Protein AF-A0A0C3JB57-F1 (afdb_monomer_lite)

Sequence (88 aa):
LAEQKPWKCNIKDIAHLITCLSLIASKRHGIPWRDFGSWSAHLIALGPLQSNGYNCGLWVLAQVTAVLQGCNVMNLCKADMHDFRCYL

InterPro domains:
  IPR038765 Papain-like cysteine peptidase superfamily [SSF54001] (14-87)

Structure (mmCIF, N/CA/C/O backbone):
data_AF-A0A0C3JB57-F1
#
_entry.id   AF-A0A0C3JB57-F1
#
loop_
_atom_site.group_PDB
_atom_site.id
_atom_site.type_symbol
_atom_site.label_atom_id
_atom_site.label_alt_id
_atom_site.label_comp_id
_atom_site.label_asym_id
_atom_site.label_entity_id
_atom_site.label_seq_id
_atom_site.pdbx_PDB_ins_code
_atom_site.Cartn_x
_atom_site.Cartn_y
_atom_site.Cartn_z
_atom_site.occupancy
_atom_site.B_iso_or_equiv
_atom_site.auth_seq_id
_atom_site.auth_comp_id
_atom_site.auth_asym_id
_atom_site.auth_atom_id
_atom_site.pdbx_PDB_model_num
ATOM 1 N N . LEU A 1 1 ? 16.132 10.063 -5.091 1.00 49.41 1 LEU A N 1
ATOM 2 C CA . LEU A 1 1 ? 16.175 8.771 -4.364 1.00 49.41 1 LEU A CA 1
ATOM 3 C C . LEU A 1 1 ? 15.563 9.010 -2.994 1.00 49.41 1 LEU A C 1
ATOM 5 O O . LEU A 1 1 ? 15.928 10.004 -2.383 1.00 49.41 1 LEU A O 1
ATOM 9 N N . ALA A 1 2 ? 14.596 8.195 -2.563 1.00 53.59 2 ALA A N 1
ATOM 10 C CA . ALA A 1 2 ? 13.994 8.348 -1.237 1.00 53.59 2 ALA A CA 1
ATOM 11 C C . ALA A 1 2 ? 15.072 8.173 -0.153 1.00 53.59 2 ALA A C 1
ATOM 13 O O . ALA A 1 2 ? 15.927 7.294 -0.286 1.00 53.59 2 ALA A O 1
ATOM 14 N N . GLU A 1 3 ? 15.062 9.023 0.878 1.00 56.44 3 GLU A N 1
ATOM 15 C CA . GLU A 1 3 ? 15.988 8.891 2.005 1.00 56.44 3 GLU A CA 1
ATOM 16 C C . GLU A 1 3 ? 15.846 7.492 2.618 1.00 56.44 3 GLU A C 1
ATOM 18 O O . GLU A 1 3 ? 14.748 7.077 2.980 1.00 56.44 3 GLU A O 1
ATOM 23 N N . GLN A 1 4 ? 16.960 6.775 2.795 1.00 59.97 4 GLN A N 1
ATOM 24 C CA . GLN A 1 4 ? 16.985 5.493 3.513 1.00 59.97 4 GLN A CA 1
ATOM 25 C C . GLN A 1 4 ? 16.902 5.679 5.038 1.00 59.97 4 GLN A C 1
ATOM 27 O O . GLN A 1 4 ? 17.409 4.861 5.808 1.00 59.97 4 GLN A O 1
ATOM 32 N N . LYS A 1 5 ? 16.304 6.780 5.503 1.00 63.72 5 LYS A N 1
ATOM 33 C CA . LYS A 1 5 ? 16.107 6.995 6.933 1.00 63.72 5 LYS A CA 1
ATOM 34 C C . LYS A 1 5 ? 15.219 5.874 7.477 1.00 63.72 5 LYS A C 1
ATOM 36 O O . LYS A 1 5 ? 14.225 5.515 6.843 1.00 63.72 5 LYS A O 1
ATOM 41 N N . PRO A 1 6 ? 15.544 5.312 8.650 1.00 63.12 6 PRO A N 1
ATOM 42 C CA . PRO A 1 6 ? 14.733 4.267 9.246 1.00 63.12 6 PRO A CA 1
ATOM 43 C C . PRO A 1 6 ? 13.357 4.829 9.627 1.00 63.12 6 PRO A C 1
ATOM 45 O O . PRO A 1 6 ? 13.189 5.474 10.658 1.00 63.12 6 PRO A O 1
ATOM 48 N N . TRP A 1 7 ? 12.354 4.511 8.808 1.00 70.69 7 TRP A N 1
ATOM 49 C CA . TRP A 1 7 ? 10.928 4.798 9.023 1.00 70.69 7 TRP A CA 1
ATOM 50 C C . TRP A 1 7 ? 10.393 4.275 10.367 1.00 70.69 7 TRP A C 1
ATOM 52 O O . TRP A 1 7 ? 9.339 4.701 10.833 1.00 70.69 7 TRP A O 1
ATOM 62 N N . LYS A 1 8 ? 11.133 3.366 11.017 1.00 71.31 8 LYS A N 1
ATOM 63 C CA . LYS A 1 8 ? 10.792 2.759 12.309 1.00 71.31 8 LYS A CA 1
ATOM 64 C C . LYS A 1 8 ? 10.470 3.788 13.394 1.00 71.31 8 LYS A C 1
ATOM 66 O O . LYS A 1 8 ? 9.578 3.540 14.201 1.00 71.31 8 LYS A O 1
ATOM 71 N N . CYS A 1 9 ? 11.149 4.937 13.406 1.00 76.50 9 CYS A N 1
ATOM 72 C CA . CYS A 1 9 ? 10.873 5.987 14.389 1.00 76.50 9 CYS A CA 1
ATOM 73 C C . CYS A 1 9 ? 9.482 6.612 14.200 1.00 76.50 9 CYS A C 1
ATOM 75 O O . CYS A 1 9 ? 8.843 6.966 15.184 1.00 76.50 9 CYS A O 1
ATOM 77 N N . ASN A 1 10 ? 8.977 6.672 12.963 1.00 82.00 10 ASN A N 1
ATOM 78 C CA . ASN A 1 10 ? 7.693 7.298 12.647 1.00 82.00 10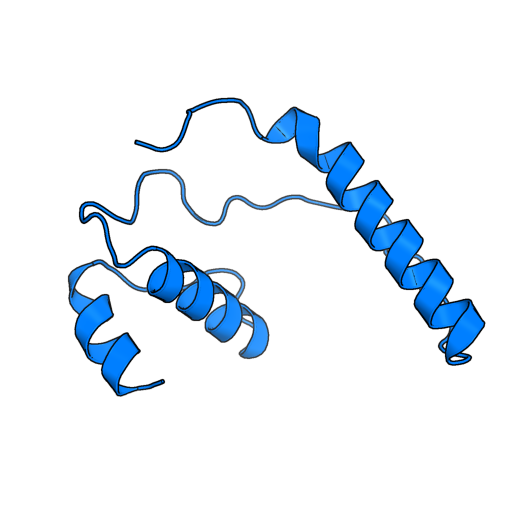 ASN A CA 1
ATOM 79 C C . ASN A 1 10 ? 6.484 6.398 12.922 1.00 82.00 10 ASN A C 1
ATOM 81 O O . ASN A 1 10 ? 5.363 6.896 12.947 1.00 82.00 10 ASN A O 1
ATOM 85 N N . ILE A 1 11 ? 6.678 5.092 13.153 1.00 81.31 11 ILE A N 1
ATOM 86 C CA . ILE A 1 11 ? 5.567 4.162 13.426 1.00 81.31 11 ILE A CA 1
ATOM 87 C C . ILE A 1 11 ? 4.747 4.642 14.626 1.00 81.31 11 ILE A C 1
ATOM 89 O O . ILE A 1 11 ? 3.521 4.601 14.585 1.00 81.31 11 ILE A O 1
ATOM 93 N N . LYS A 1 12 ? 5.419 5.118 15.683 1.00 82.44 12 LYS A N 1
ATOM 94 C CA . LYS A 1 12 ? 4.754 5.605 16.898 1.00 82.44 12 LYS A CA 1
ATOM 95 C C . LYS A 1 12 ? 3.890 6.830 16.611 1.00 82.44 12 LYS A C 1
ATOM 97 O O . LYS A 1 12 ? 2.737 6.862 17.030 1.00 82.44 12 LYS A O 1
ATOM 102 N N . ASP A 1 13 ? 4.424 7.787 15.859 1.00 86.81 13 ASP A N 1
ATOM 103 C CA . ASP A 1 13 ? 3.714 9.019 15.511 1.00 86.81 13 ASP A CA 1
ATOM 104 C C . ASP A 1 13 ? 2.511 8.730 14.603 1.00 86.81 13 ASP A C 1
ATOM 106 O O . ASP A 1 13 ? 1.421 9.258 14.818 1.00 86.81 13 ASP A O 1
ATOM 110 N N . ILE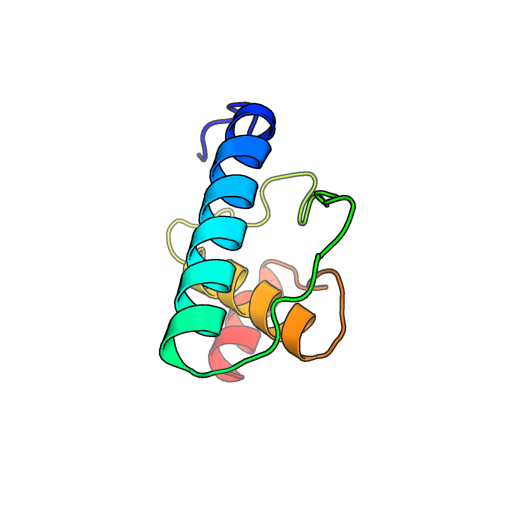 A 1 14 ? 2.679 7.832 13.626 1.00 85.75 14 ILE A N 1
ATOM 111 C CA . ILE A 1 14 ? 1.607 7.405 12.718 1.00 85.75 14 ILE A CA 1
ATOM 112 C C . ILE A 1 14 ? 0.509 6.666 13.493 1.00 85.75 14 ILE A C 1
ATOM 114 O O . ILE A 1 14 ? -0.669 6.986 13.338 1.00 85.75 14 ILE A O 1
ATOM 118 N N . ALA A 1 15 ? 0.872 5.718 14.361 1.00 84.38 15 ALA A N 1
ATOM 119 C CA . ALA A 1 15 ? -0.090 4.992 15.190 1.00 84.38 15 ALA A CA 1
ATOM 120 C C . ALA A 1 15 ? -0.854 5.937 16.131 1.00 84.38 15 ALA A C 1
ATOM 122 O O . ALA A 1 15 ? -2.072 5.813 16.295 1.00 84.38 15 ALA A O 1
ATOM 123 N N . HIS A 1 16 ? -0.160 6.924 16.704 1.00 86.31 16 HIS A N 1
ATOM 124 C CA . HIS A 1 16 ? -0.782 7.955 17.527 1.00 86.31 16 HIS A CA 1
ATOM 125 C C . HIS A 1 16 ? -1.782 8.793 16.721 1.00 86.31 16 HIS A C 1
ATOM 127 O O . HIS A 1 16 ? -2.923 8.970 17.150 1.00 86.31 16 HIS A O 1
ATOM 133 N N . LEU A 1 17 ? -1.401 9.239 15.521 1.00 89.50 17 LEU A N 1
ATOM 134 C CA . LEU A 1 17 ? -2.285 9.992 14.633 1.00 89.50 17 LEU A CA 1
ATOM 135 C C . LEU A 1 17 ? -3.546 9.196 14.269 1.00 89.50 17 LEU A C 1
ATOM 137 O O . LEU A 1 17 ? -4.653 9.720 14.399 1.00 89.50 17 LEU A O 1
ATOM 141 N N . ILE A 1 18 ? -3.404 7.928 13.866 1.00 87.94 18 ILE A N 1
ATOM 142 C CA . ILE A 1 18 ? -4.547 7.064 13.521 1.00 87.94 18 ILE A CA 1
ATOM 14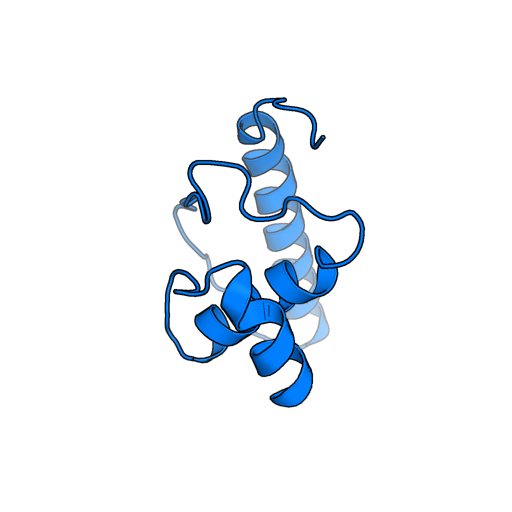3 C C . ILE A 1 18 ? -5.474 6.874 14.729 1.00 87.94 18 ILE A C 1
ATOM 145 O O . ILE A 1 18 ? -6.699 6.933 14.590 1.00 87.94 18 ILE A O 1
ATOM 149 N N . THR A 1 19 ? -4.903 6.709 15.924 1.00 86.75 19 THR A N 1
ATOM 150 C CA . THR A 1 19 ? -5.668 6.593 17.173 1.00 86.75 19 THR A CA 1
ATOM 151 C C . THR A 1 19 ? -6.480 7.860 17.446 1.00 86.75 19 THR A C 1
ATOM 153 O O . THR A 1 19 ? -7.684 7.777 17.697 1.00 86.75 19 THR A O 1
ATOM 156 N N . CYS A 1 20 ? -5.862 9.039 17.334 1.00 89.19 20 CYS A N 1
ATOM 157 C CA . CYS A 1 20 ? -6.541 10.323 17.511 1.00 89.19 20 CYS A CA 1
ATOM 158 C C . CYS A 1 20 ? -7.671 10.524 16.495 1.00 89.19 20 CYS A C 1
ATOM 160 O O . CYS A 1 20 ? -8.778 10.905 16.879 1.00 89.19 20 CYS A O 1
ATOM 162 N N . LEU A 1 21 ? -7.429 10.227 15.215 1.00 89.00 21 LEU A N 1
ATOM 163 C CA . LEU A 1 21 ? -8.449 10.332 14.167 1.00 89.00 21 LEU A CA 1
ATOM 164 C C . LEU A 1 21 ? -9.629 9.390 14.429 1.00 89.00 21 LEU A C 1
ATOM 166 O O . LEU A 1 21 ? -10.782 9.810 14.335 1.00 89.00 21 LEU A O 1
ATOM 170 N N . SER A 1 22 ? -9.351 8.151 14.835 1.00 86.88 22 SER A N 1
ATOM 171 C CA . SER A 1 22 ? -10.380 7.162 15.176 1.00 86.88 22 SER A CA 1
ATOM 172 C C . SER A 1 22 ? -11.218 7.603 16.378 1.00 86.88 22 SER A C 1
ATOM 174 O O . SER A 1 22 ? -12.442 7.469 16.372 1.00 86.88 22 SER A O 1
ATOM 176 N N . LEU A 1 23 ? -10.579 8.189 17.394 1.00 88.62 23 LEU A N 1
ATOM 177 C CA . LEU A 1 23 ? -11.256 8.731 18.571 1.00 88.62 23 LEU A CA 1
ATOM 178 C C . LEU A 1 23 ? -12.152 9.928 18.216 1.00 88.62 23 LEU A C 1
ATOM 180 O O . LEU A 1 23 ? -13.278 10.024 18.706 1.00 88.62 23 LEU A O 1
ATOM 184 N N . ILE A 1 24 ? -11.686 10.830 17.349 1.00 90.88 24 ILE A N 1
ATOM 185 C CA . ILE A 1 24 ? -12.488 11.962 16.862 1.00 90.88 24 ILE A CA 1
ATOM 186 C C . ILE A 1 24 ? -13.692 11.459 16.064 1.00 90.88 24 ILE A C 1
ATOM 188 O O . ILE A 1 24 ? -14.810 11.918 16.305 1.00 90.88 24 ILE A O 1
ATOM 192 N N . ALA A 1 25 ? -13.484 10.512 15.147 1.00 88.88 25 ALA A N 1
ATOM 193 C CA . ALA A 1 25 ? -14.554 9.936 14.338 1.00 88.88 25 ALA A CA 1
ATOM 194 C C . ALA A 1 25 ? -15.608 9.247 15.212 1.00 88.88 25 ALA A C 1
ATOM 196 O O . ALA A 1 25 ? -16.801 9.474 15.024 1.00 88.88 25 ALA A O 1
ATOM 197 N N . SER A 1 26 ? -15.174 8.486 16.220 1.00 90.19 26 SER A N 1
ATOM 198 C CA . SER A 1 26 ? -16.065 7.858 17.196 1.00 90.19 26 SER A CA 1
ATOM 199 C C . SER A 1 26 ? -16.924 8.889 17.933 1.00 90.19 26 SER A C 1
ATOM 201 O O . SER A 1 26 ? -18.149 8.779 17.945 1.00 90.19 26 SER A O 1
ATOM 203 N N . LYS A 1 27 ? -16.299 9.949 18.465 1.00 90.19 27 LYS A N 1
ATOM 204 C CA . LYS A 1 27 ? -17.005 11.015 19.194 1.00 90.19 27 LYS A CA 1
ATOM 205 C C . LYS A 1 27 ? -17.983 11.800 18.322 1.00 90.19 27 LYS A C 1
ATOM 207 O O . LYS A 1 27 ? -19.042 12.182 18.803 1.00 90.19 27 LYS A O 1
ATOM 212 N N . ARG A 1 28 ? -17.620 12.088 17.068 1.00 93.00 28 ARG A N 1
ATOM 213 C CA . ARG A 1 28 ? -18.429 12.928 16.168 1.00 93.00 28 ARG A CA 1
ATOM 214 C C . ARG A 1 28 ? -19.531 12.165 15.447 1.00 93.00 28 ARG A C 1
ATOM 216 O O . ARG A 1 28 ? -20.586 12.736 15.204 1.00 93.00 28 ARG A O 1
ATOM 223 N N . HIS A 1 29 ? -19.286 10.908 15.094 1.00 89.94 29 HIS A N 1
ATOM 224 C CA . HIS A 1 29 ? -20.197 10.115 14.268 1.00 89.94 29 HIS A CA 1
ATOM 225 C C . HIS A 1 29 ? -20.881 8.979 15.037 1.00 89.94 29 HIS A C 1
ATOM 227 O O . HIS A 1 29 ? -21.594 8.187 14.430 1.00 89.94 29 HIS A O 1
ATOM 233 N N . GLY A 1 30 ? -20.665 8.868 16.354 1.00 83.69 30 GLY A N 1
ATOM 234 C CA . GLY A 1 30 ? -21.261 7.815 17.185 1.00 83.69 30 GLY A CA 1
ATOM 235 C C . GLY A 1 30 ? -20.784 6.404 16.825 1.00 83.69 30 GLY A C 1
ATOM 236 O O . GLY A 1 30 ? -21.401 5.421 17.226 1.00 83.69 30 GLY A O 1
ATOM 237 N N . ILE A 1 31 ? -19.698 6.290 16.056 1.00 82.31 31 ILE A N 1
ATOM 238 C CA . ILE A 1 31 ? -19.114 5.004 15.677 1.00 82.31 31 ILE A CA 1
ATOM 239 C C . ILE A 1 31 ? -18.427 4.421 16.921 1.00 82.31 31 ILE A C 1
ATOM 241 O O . ILE A 1 31 ? -17.616 5.123 17.529 1.00 82.31 31 ILE A O 1
ATOM 245 N N . PRO A 1 32 ? -18.694 3.164 17.319 1.00 80.19 32 PRO A N 1
ATOM 246 C CA . PRO A 1 32 ? -18.010 2.545 18.447 1.00 80.19 32 PRO A CA 1
ATOM 247 C C . PRO A 1 32 ? -16.497 2.588 18.244 1.00 80.19 32 PRO A C 1
ATOM 249 O O . PRO A 1 32 ? -15.990 2.145 17.209 1.00 80.19 32 PRO A O 1
ATOM 252 N N . TRP A 1 33 ? -15.776 3.128 19.228 1.00 78.44 33 TRP A N 1
ATOM 253 C CA . TRP A 1 33 ? -14.324 3.047 19.224 1.00 78.44 33 TRP A CA 1
ATOM 254 C C . TRP A 1 33 ? -13.928 1.573 19.304 1.00 78.44 33 TRP A C 1
ATOM 256 O O . TRP A 1 33 ? -14.319 0.870 20.236 1.00 78.44 33 TRP A O 1
ATOM 266 N N . ARG A 1 34 ? -13.185 1.099 18.304 1.00 72.50 34 ARG A N 1
ATOM 267 C CA . ARG A 1 34 ? -12.546 -0.211 18.366 1.00 72.50 34 ARG A CA 1
ATOM 268 C C . ARG A 1 34 ? -11.123 -0.000 18.838 1.00 72.50 34 ARG A C 1
ATOM 270 O O . ARG A 1 34 ? -10.372 0.740 18.205 1.00 72.50 34 ARG A O 1
ATOM 277 N N . ASP A 1 35 ? -10.770 -0.669 19.926 1.00 71.88 35 ASP A N 1
ATOM 278 C CA . ASP A 1 35 ? -9.369 -0.898 20.223 1.00 71.88 35 ASP A CA 1
ATOM 279 C C . ASP A 1 35 ? -8.801 -1.773 19.098 1.00 71.88 35 ASP A C 1
ATOM 281 O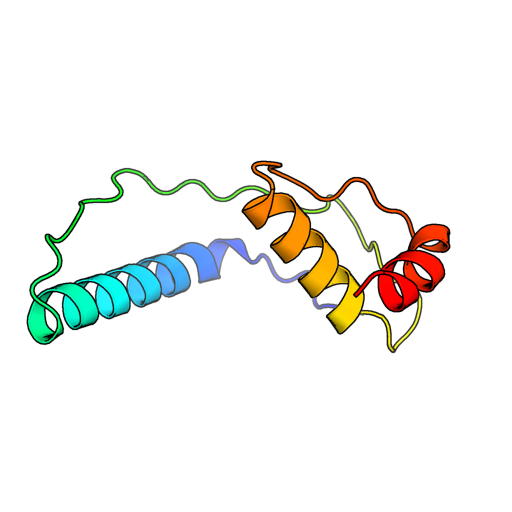 O . ASP A 1 35 ? -9.267 -2.890 18.867 1.00 71.88 35 ASP A O 1
ATOM 285 N N . PHE A 1 36 ? -7.848 -1.228 18.344 1.00 70.25 36 PHE A N 1
ATOM 286 C CA . PHE A 1 36 ? -7.184 -1.945 17.256 1.00 70.25 36 PHE A CA 1
ATOM 287 C C . PHE A 1 36 ? -6.124 -2.928 17.780 1.00 70.25 36 PHE A C 1
ATOM 289 O O . PHE A 1 36 ? -5.520 -3.651 16.988 1.00 70.25 36 PHE A O 1
ATOM 296 N N . GLY A 1 37 ? -5.908 -2.980 19.100 1.00 77.12 37 GLY A N 1
ATOM 297 C CA . GLY A 1 37 ? -4.949 -3.874 19.731 1.00 77.12 37 GLY A CA 1
ATOM 298 C C . GLY A 1 37 ? -3.507 -3.539 19.353 1.00 77.12 37 GLY A C 1
ATOM 299 O O . GLY A 1 37 ? -3.137 -2.382 19.134 1.00 77.12 37 GLY A O 1
ATOM 300 N N . SER A 1 38 ? -2.656 -4.565 19.298 1.00 79.56 38 SER A N 1
ATOM 301 C CA . SER A 1 38 ? -1.247 -4.404 18.942 1.00 79.56 38 SER A CA 1
ATOM 302 C C . SER A 1 38 ? -1.076 -4.101 17.454 1.00 79.56 38 SER A C 1
ATOM 304 O O . SER A 1 38 ? -1.397 -4.929 16.600 1.00 79.56 38 SER A O 1
ATOM 306 N N . TRP A 1 39 ? -0.492 -2.945 17.150 1.00 79.31 39 TRP A N 1
ATOM 307 C CA . TRP A 1 39 ? -0.147 -2.558 15.787 1.00 79.31 39 TRP A CA 1
ATOM 308 C C . TRP A 1 39 ? 1.101 -3.299 15.302 1.00 79.31 39 TRP A C 1
ATOM 310 O O . TRP A 1 39 ? 2.119 -3.350 15.994 1.00 79.31 39 TRP A O 1
ATOM 320 N N . SER A 1 40 ? 1.035 -3.821 14.080 1.00 80.06 40 SER A N 1
ATOM 321 C CA . SER A 1 40 ? 2.181 -4.354 13.346 1.00 80.06 40 SER A CA 1
ATOM 322 C C . SER A 1 40 ? 2.414 -3.520 12.089 1.00 80.06 40 SER A C 1
ATOM 324 O O . SER A 1 40 ? 1.479 -3.002 11.479 1.00 80.06 40 SER A O 1
ATOM 326 N N . ALA A 1 41 ? 3.682 -3.344 11.723 1.00 81.56 41 ALA A N 1
ATOM 327 C CA . ALA A 1 41 ? 4.060 -2.656 10.500 1.00 81.56 41 ALA A CA 1
ATOM 328 C C . ALA A 1 41 ? 4.699 -3.657 9.543 1.00 81.56 41 ALA A C 1
ATOM 330 O O . ALA A 1 41 ? 5.671 -4.329 9.896 1.00 81.56 41 ALA A O 1
ATOM 331 N N . HIS A 1 42 ? 4.164 -3.724 8.329 1.00 82.00 42 HIS A N 1
ATOM 332 C CA . HIS A 1 42 ? 4.646 -4.614 7.284 1.00 82.00 42 HIS A CA 1
ATOM 333 C C . HIS A 1 42 ? 5.287 -3.801 6.171 1.00 82.00 42 HIS A C 1
ATOM 335 O O . HIS A 1 42 ? 4.762 -2.778 5.731 1.00 82.00 42 HIS A O 1
ATOM 341 N N . LEU A 1 43 ? 6.451 -4.260 5.725 1.00 82.81 43 LEU A N 1
ATOM 342 C CA . LEU A 1 43 ? 7.144 -3.640 4.614 1.00 82.81 43 LEU A CA 1
ATOM 343 C C . LEU A 1 43 ? 6.434 -4.027 3.312 1.00 82.81 43 LEU A C 1
ATOM 345 O O . LEU A 1 43 ? 6.303 -5.209 3.012 1.00 82.81 43 LEU A O 1
ATOM 349 N N . ILE A 1 44 ? 6.009 -3.032 2.538 1.00 83.81 44 ILE A N 1
ATOM 350 C CA . ILE A 1 44 ? 5.370 -3.252 1.232 1.00 83.81 44 ILE A CA 1
ATOM 351 C C . ILE A 1 44 ? 6.409 -3.630 0.163 1.00 83.81 44 ILE A C 1
ATOM 353 O O . ILE A 1 44 ? 6.108 -4.377 -0.761 1.00 83.81 44 ILE A O 1
ATOM 357 N N . ALA A 1 45 ? 7.648 -3.142 0.290 1.00 82.25 45 ALA A N 1
ATOM 358 C CA . ALA A 1 45 ? 8.719 -3.409 -0.665 1.00 82.25 45 ALA A CA 1
ATOM 359 C C . ALA A 1 45 ? 10.093 -3.442 0.010 1.00 82.25 45 ALA A C 1
ATOM 361 O O . ALA A 1 45 ? 10.440 -2.531 0.759 1.00 82.25 45 ALA A O 1
ATOM 362 N N . LEU A 1 46 ? 10.896 -4.462 -0.307 1.00 78.50 46 LEU A N 1
ATOM 363 C CA . LEU A 1 46 ? 12.272 -4.628 0.191 1.00 78.50 46 LEU A CA 1
ATOM 364 C C . LEU A 1 46 ? 13.291 -3.702 -0.494 1.00 78.50 46 LEU A C 1
ATOM 366 O O . LEU A 1 46 ? 14.428 -3.600 -0.041 1.00 78.50 46 LEU A O 1
ATOM 370 N N . GLY A 1 47 ? 12.900 -3.020 -1.572 1.00 82.25 47 GLY A N 1
ATOM 371 C CA . GLY A 1 47 ? 13.775 -2.133 -2.327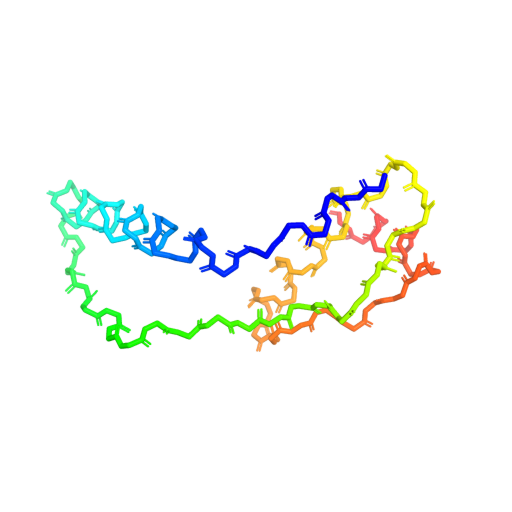 1.00 82.25 47 GLY A CA 1
ATOM 372 C C . GLY A 1 47 ? 13.014 -1.177 -3.249 1.00 82.25 47 GLY A C 1
ATOM 373 O O . GLY A 1 47 ? 11.780 -1.171 -3.261 1.00 82.25 47 GLY A O 1
ATOM 374 N N . PRO A 1 48 ? 13.734 -0.347 -4.025 1.00 82.81 48 PRO A N 1
ATOM 375 C CA . PRO A 1 48 ? 13.124 0.639 -4.908 1.00 82.81 48 PRO A CA 1
ATOM 376 C C . PRO A 1 48 ? 12.312 -0.022 -6.031 1.00 82.81 48 PRO A C 1
ATOM 378 O O . PRO A 1 48 ? 12.872 -0.606 -6.958 1.00 82.81 48 PRO A O 1
ATOM 381 N N . LEU A 1 49 ? 10.985 0.113 -5.979 1.00 87.44 49 LEU A N 1
ATOM 382 C CA . LEU A 1 49 ? 10.090 -0.361 -7.043 1.00 87.44 49 LEU A CA 1
ATOM 383 C C . LEU A 1 49 ? 10.082 0.578 -8.254 1.00 87.44 49 LEU A C 1
ATOM 385 O O . LEU A 1 49 ? 10.030 0.147 -9.405 1.00 87.44 49 LEU A O 1
ATOM 389 N N . GLN A 1 50 ? 10.194 1.879 -8.005 1.00 89.38 50 GLN A N 1
ATOM 390 C CA . GLN A 1 50 ? 10.169 2.911 -9.029 1.00 89.38 50 GLN A CA 1
ATOM 391 C C . GLN A 1 50 ? 11.585 3.325 -9.437 1.00 89.38 50 GLN A C 1
ATOM 393 O O . GLN A 1 50 ? 12.417 3.637 -8.588 1.00 89.38 50 GLN A O 1
ATOM 398 N N . SER A 1 51 ? 11.844 3.386 -10.746 1.00 86.31 51 SER A N 1
ATOM 399 C CA . SER A 1 51 ? 13.082 3.966 -11.298 1.00 86.31 51 SER A CA 1
ATOM 400 C C . SER A 1 51 ? 12.887 5.273 -12.064 1.00 86.31 51 SER A C 1
ATOM 402 O O . SER A 1 51 ? 13.868 5.960 -12.318 1.00 86.31 51 SER A O 1
ATOM 404 N N . ASN A 1 52 ? 11.656 5.625 -12.443 1.00 88.06 52 ASN A N 1
ATOM 405 C CA . ASN A 1 52 ? 11.358 6.904 -13.096 1.00 88.06 52 ASN A CA 1
ATOM 406 C C . ASN A 1 52 ? 10.927 7.969 -12.073 1.00 88.06 52 ASN A C 1
ATOM 408 O O . ASN A 1 52 ? 10.721 7.661 -10.906 1.00 88.06 52 ASN A O 1
ATOM 412 N N . GLY A 1 53 ? 10.786 9.228 -12.488 1.00 89.12 53 GLY A N 1
ATOM 413 C CA . GLY A 1 53 ? 10.422 10.331 -11.586 1.00 89.12 53 GLY A CA 1
ATOM 414 C C . GLY A 1 53 ? 8.920 10.545 -11.360 1.00 89.12 53 GLY A C 1
ATOM 415 O O . GLY A 1 53 ? 8.569 11.395 -10.553 1.00 89.12 53 GLY A O 1
ATOM 416 N N . TYR A 1 54 ? 8.039 9.819 -12.060 1.00 90.38 54 TYR A N 1
ATOM 417 C CA . TYR A 1 54 ? 6.627 10.213 -12.209 1.00 90.38 54 TYR A CA 1
ATOM 418 C C . TYR A 1 54 ? 5.591 9.128 -11.858 1.00 90.38 54 TYR A C 1
ATOM 420 O O . TYR A 1 54 ? 4.424 9.456 -11.679 1.00 90.38 54 TYR A O 1
ATOM 428 N N . ASN A 1 55 ? 5.977 7.855 -11.695 1.00 92.94 55 ASN A N 1
ATOM 429 C CA . ASN A 1 55 ? 5.028 6.779 -11.356 1.00 92.94 55 ASN A CA 1
ATOM 430 C C . ASN A 1 55 ? 4.748 6.625 -9.849 1.00 92.94 55 ASN A C 1
ATOM 432 O O . ASN A 1 55 ? 4.096 5.662 -9.460 1.00 92.94 55 ASN A O 1
ATOM 436 N N . CYS A 1 56 ? 5.215 7.527 -8.981 1.00 91.38 56 CYS A N 1
ATOM 437 C CA . CYS A 1 56 ? 5.069 7.358 -7.527 1.00 91.38 56 CYS A CA 1
ATOM 438 C C . CYS A 1 56 ? 3.605 7.292 -7.094 1.00 91.38 56 CYS A C 1
ATOM 440 O O . CYS A 1 56 ? 3.246 6.436 -6.290 1.00 91.38 56 CYS A O 1
ATOM 442 N N . GLY A 1 57 ? 2.754 8.135 -7.683 1.00 92.12 57 GLY A N 1
ATOM 443 C CA . GLY A 1 57 ? 1.314 8.095 -7.446 1.00 92.12 57 GLY A CA 1
ATOM 444 C C . GLY A 1 57 ? 0.690 6.768 -7.879 1.00 92.12 57 GLY A C 1
ATOM 445 O O . GLY A 1 57 ? -0.088 6.195 -7.127 1.00 92.12 57 GLY A O 1
ATOM 446 N N . LEU A 1 58 ? 1.086 6.233 -9.040 1.00 94.56 58 LEU A N 1
ATOM 447 C CA . LEU A 1 58 ? 0.580 4.947 -9.533 1.00 94.56 58 LEU A CA 1
ATOM 448 C C . LEU A 1 58 ? 0.973 3.785 -8.617 1.00 94.56 58 LEU A C 1
ATOM 450 O O . LEU A 1 58 ? 0.132 2.947 -8.319 1.00 94.56 58 LEU A O 1
ATOM 454 N N . TRP A 1 59 ? 2.208 3.765 -8.110 1.00 94.44 59 TRP A N 1
ATOM 455 C CA . TRP A 1 59 ? 2.650 2.748 -7.152 1.00 94.44 59 TRP A CA 1
ATOM 456 C C . TRP A 1 59 ? 1.874 2.798 -5.832 1.00 94.44 59 TRP A C 1
ATOM 458 O O . TRP A 1 59 ? 1.529 1.755 -5.280 1.00 94.44 59 TRP A O 1
ATOM 468 N N . VAL A 1 60 ? 1.566 3.999 -5.331 1.00 93.06 60 VAL A N 1
ATOM 469 C CA . VAL A 1 60 ? 0.717 4.159 -4.140 1.00 93.06 60 VAL A CA 1
ATOM 470 C C . VAL A 1 60 ? -0.701 3.661 -4.422 1.00 93.06 60 VAL A C 1
ATOM 472 O O . VAL A 1 60 ? -1.240 2.895 -3.628 1.00 93.06 60 VAL A O 1
ATOM 475 N N . LEU A 1 61 ? -1.287 4.045 -5.560 1.00 95.44 61 LEU A N 1
ATOM 476 C CA . LEU A 1 61 ? -2.634 3.619 -5.947 1.00 95.44 61 LEU A CA 1
ATOM 477 C C . LEU A 1 61 ? -2.724 2.102 -6.126 1.00 95.44 61 LEU A C 1
ATOM 479 O O . LEU A 1 61 ? -3.654 1.500 -5.609 1.00 95.44 61 LEU A O 1
ATOM 483 N N . ALA A 1 62 ? -1.735 1.472 -6.759 1.00 94.56 62 ALA A N 1
ATOM 484 C CA . ALA A 1 62 ? -1.676 0.021 -6.913 1.00 94.56 62 ALA A CA 1
ATOM 485 C C . ALA A 1 62 ? -1.695 -0.711 -5.567 1.00 94.56 62 ALA A C 1
ATOM 487 O O . ALA A 1 62 ? -2.446 -1.672 -5.391 1.00 94.56 62 ALA A O 1
ATOM 488 N N . GLN A 1 63 ? -0.926 -0.229 -4.588 1.00 94.19 63 GLN A N 1
ATOM 489 C CA . GLN A 1 63 ? -0.939 -0.805 -3.248 1.00 94.19 63 GLN A CA 1
ATOM 490 C C . GLN A 1 63 ? -2.280 -0.580 -2.535 1.00 94.19 63 GLN A C 1
ATOM 492 O O . GLN A 1 63 ? -2.775 -1.492 -1.876 1.00 94.19 63 GLN A O 1
ATOM 497 N N . VAL A 1 64 ? -2.889 0.602 -2.669 1.00 94.00 64 VAL A N 1
ATOM 498 C CA . VAL A 1 64 ? -4.222 0.879 -2.105 1.00 94.00 64 VAL A CA 1
ATOM 499 C C . VAL A 1 64 ? -5.273 -0.044 -2.724 1.00 94.00 64 VAL A C 1
ATOM 501 O O . VAL A 1 64 ? -6.038 -0.663 -1.989 1.00 94.00 64 VAL A O 1
ATOM 504 N N . THR A 1 65 ? -5.281 -0.201 -4.050 1.00 94.44 65 THR A N 1
ATOM 505 C CA . THR A 1 65 ? -6.191 -1.110 -4.760 1.00 94.44 65 THR A CA 1
ATOM 506 C C . THR A 1 65 ? -6.020 -2.552 -4.289 1.00 94.44 65 THR A C 1
ATOM 508 O O . THR A 1 65 ? -7.019 -3.209 -4.011 1.00 94.44 65 THR A O 1
ATOM 511 N N . ALA A 1 66 ? -4.780 -3.027 -4.124 1.00 93.38 66 ALA A N 1
ATOM 512 C CA . ALA A 1 66 ? -4.513 -4.365 -3.596 1.00 93.38 66 ALA A CA 1
ATOM 513 C C . ALA A 1 66 ? -5.119 -4.555 -2.193 1.00 93.38 66 ALA A C 1
ATOM 515 O O . ALA A 1 66 ? -5.823 -5.535 -1.961 1.00 93.38 66 ALA A O 1
ATOM 516 N N . VAL A 1 67 ? -4.927 -3.588 -1.287 1.00 92.50 67 VAL A N 1
ATOM 517 C CA . VAL A 1 67 ? -5.495 -3.634 0.075 1.00 92.50 67 VAL A CA 1
ATOM 518 C C . VAL A 1 67 ? -7.021 -3.643 0.050 1.00 92.50 67 VAL A C 1
ATOM 520 O O . VAL A 1 67 ? -7.639 -4.429 0.767 1.00 92.50 67 VAL A O 1
ATOM 523 N N . LEU A 1 68 ? -7.643 -2.822 -0.799 1.00 92.38 68 LEU A N 1
ATOM 524 C CA . LEU A 1 68 ? -9.102 -2.790 -0.948 1.00 92.38 68 LEU A CA 1
ATOM 525 C C . LEU A 1 68 ? -9.671 -4.101 -1.511 1.00 92.38 68 LEU A C 1
ATOM 527 O O . LEU A 1 68 ? -10.809 -4.448 -1.207 1.00 92.38 68 LEU A O 1
ATOM 531 N N . GLN A 1 69 ? -8.882 -4.845 -2.287 1.00 92.88 69 GLN A N 1
ATOM 532 C CA . GLN A 1 69 ? -9.236 -6.175 -2.792 1.00 92.88 69 GLN A CA 1
ATOM 533 C C . GLN A 1 69 ? -8.959 -7.306 -1.786 1.00 92.88 69 GLN A C 1
ATOM 535 O O . GLN A 1 69 ? -9.227 -8.467 -2.085 1.00 92.88 69 GLN A O 1
ATOM 540 N N . GLY A 1 70 ? -8.443 -6.993 -0.593 1.00 92.31 70 GLY A N 1
ATOM 541 C CA . GLY A 1 70 ? -8.111 -7.981 0.438 1.00 92.31 70 GLY A CA 1
ATOM 542 C C . GLY A 1 70 ? -6.710 -8.588 0.307 1.00 92.31 70 GLY A C 1
ATOM 543 O O . GLY A 1 70 ? -6.400 -9.559 0.995 1.00 92.31 70 GLY A O 1
ATOM 544 N N . CYS A 1 71 ? -5.849 -8.026 -0.544 1.00 91.06 71 CYS A N 1
ATOM 545 C CA . CYS A 1 71 ? -4.456 -8.439 -0.697 1.00 91.06 71 CYS A CA 1
ATOM 546 C C . CYS A 1 71 ? -3.526 -7.589 0.182 1.00 91.06 71 CYS A C 1
ATOM 548 O O . CYS A 1 71 ? -3.660 -6.372 0.269 1.00 91.06 71 CYS A O 1
ATOM 550 N N . ASN A 1 72 ? -2.510 -8.212 0.785 1.00 87.25 72 ASN A N 1
ATOM 551 C CA . ASN A 1 72 ? -1.558 -7.495 1.645 1.00 87.25 72 ASN A CA 1
ATOM 552 C C . ASN A 1 72 ? -0.578 -6.607 0.857 1.00 87.25 72 ASN A C 1
ATOM 554 O O . ASN A 1 72 ? -0.151 -5.563 1.347 1.00 87.25 72 ASN A O 1
ATOM 558 N N . VAL A 1 73 ? -0.189 -7.021 -0.351 1.00 87.62 73 VAL A N 1
ATOM 559 C CA . VAL A 1 73 ? 0.827 -6.350 -1.177 1.00 87.62 73 VAL A CA 1
ATOM 560 C C . VAL A 1 73 ? 0.410 -6.421 -2.644 1.00 87.62 73 VAL A C 1
ATOM 562 O O . VAL A 1 73 ? -0.150 -7.427 -3.080 1.00 87.62 73 VAL A O 1
ATOM 565 N N . MET A 1 74 ? 0.681 -5.363 -3.407 1.00 88.94 74 MET A N 1
ATOM 566 C CA . MET A 1 74 ? 0.527 -5.384 -4.863 1.00 88.94 74 MET A CA 1
ATOM 567 C C . MET A 1 74 ? 1.570 -6.305 -5.513 1.00 88.94 74 MET A C 1
ATOM 569 O O . MET A 1 74 ? 2.757 -6.234 -5.204 1.00 88.94 74 MET A O 1
ATOM 573 N N . ASN A 1 75 ? 1.145 -7.139 -6.459 1.00 88.50 75 ASN A N 1
ATOM 574 C CA . ASN A 1 75 ? 2.047 -7.988 -7.239 1.00 88.50 75 ASN A CA 1
ATOM 575 C C . ASN A 1 75 ? 2.283 -7.396 -8.638 1.00 88.50 75 ASN A C 1
ATOM 577 O O . ASN A 1 75 ? 2.015 -8.050 -9.640 1.00 88.50 75 ASN A O 1
ATOM 581 N N . LEU A 1 76 ? 2.708 -6.128 -8.693 1.00 90.31 76 LEU A N 1
ATOM 582 C CA . LEU A 1 76 ? 2.994 -5.412 -9.939 1.00 90.31 76 LEU A CA 1
ATOM 583 C C . LEU A 1 76 ? 4.479 -5.068 -10.044 1.00 90.31 76 LEU A C 1
ATOM 585 O O . LEU A 1 76 ? 5.146 -4.755 -9.054 1.00 90.31 76 LEU A O 1
ATOM 589 N N . CYS A 1 77 ? 4.986 -5.072 -11.269 1.00 90.81 77 CYS A N 1
ATOM 590 C CA . CYS A 1 77 ? 6.321 -4.636 -11.631 1.00 90.81 77 CYS A CA 1
ATOM 591 C C . CYS A 1 77 ? 6.276 -3.347 -12.469 1.00 90.81 77 CYS A C 1
ATOM 593 O O . CYS A 1 77 ? 5.227 -2.777 -12.762 1.00 90.81 77 CYS A O 1
ATOM 595 N N . LYS A 1 78 ? 7.454 -2.846 -12.856 1.00 89.75 78 LYS A N 1
ATOM 596 C CA . LYS A 1 78 ? 7.573 -1.589 -13.612 1.00 89.75 78 LYS A CA 1
ATOM 597 C C . LYS A 1 78 ? 6.860 -1.629 -14.964 1.00 89.75 78 LYS A C 1
ATOM 599 O O . LYS A 1 78 ? 6.360 -0.589 -15.386 1.00 89.75 78 LYS A O 1
ATOM 604 N N . ALA A 1 79 ? 6.859 -2.786 -15.629 1.00 91.50 79 ALA A N 1
ATOM 605 C CA . ALA A 1 79 ? 6.227 -2.956 -16.935 1.00 91.50 79 ALA A CA 1
ATOM 606 C C . ALA A 1 79 ? 4.702 -2.785 -16.843 1.00 91.50 79 ALA A C 1
ATOM 608 O O . ALA A 1 79 ? 4.108 -2.159 -17.714 1.00 91.50 79 ALA A O 1
ATOM 609 N N . ASP A 1 80 ? 4.109 -3.207 -15.726 1.00 94.00 80 ASP A N 1
ATOM 610 C CA . ASP A 1 80 ? 2.658 -3.195 -15.522 1.00 94.00 80 ASP A CA 1
ATOM 611 C C . ASP A 1 80 ? 2.103 -1.796 -15.215 1.00 94.00 80 ASP A C 1
ATOM 613 O O . ASP A 1 80 ? 0.896 -1.582 -15.237 1.00 94.00 80 ASP A O 1
ATOM 617 N N . MET A 1 81 ? 2.960 -0.811 -14.915 1.00 93.69 81 MET A N 1
ATOM 618 C CA . MET A 1 81 ? 2.511 0.532 -14.518 1.00 93.69 81 MET A CA 1
ATOM 619 C C . MET A 1 81 ? 1.753 1.263 -15.628 1.00 93.69 81 MET A C 1
ATOM 621 O O . MET A 1 81 ? 0.909 2.110 -15.335 1.00 93.69 81 MET A O 1
ATOM 625 N N . HIS A 1 82 ? 2.066 0.970 -16.893 1.00 93.19 82 HIS A N 1
ATOM 626 C CA . HIS A 1 82 ? 1.325 1.536 -18.016 1.00 93.19 82 HIS A CA 1
ATOM 627 C C . HIS A 1 82 ? -0.097 0.975 -18.067 1.00 93.19 82 HIS A C 1
ATOM 629 O O . HIS A 1 82 ? -1.054 1.745 -18.101 1.00 93.19 82 HIS A O 1
ATOM 635 N N . ASP A 1 83 ? -0.221 -0.348 -17.992 1.00 95.31 83 ASP A N 1
ATOM 636 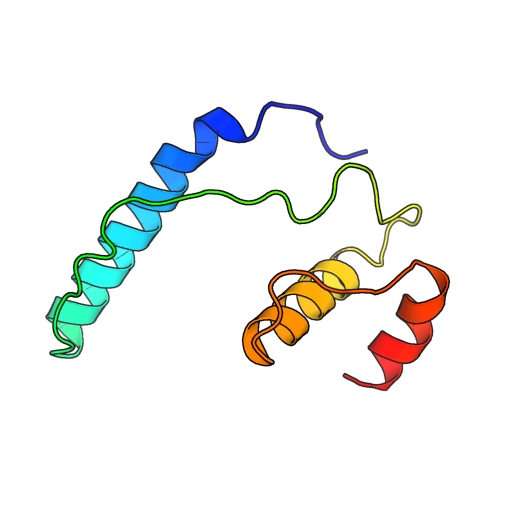C CA . ASP A 1 83 ? -1.504 -1.042 -18.061 1.00 95.31 83 ASP A CA 1
ATOM 637 C C . ASP A 1 83 ? -2.364 -0.733 -16.834 1.00 95.31 83 ASP A C 1
ATOM 639 O O . ASP A 1 83 ? -3.551 -0.440 -16.962 1.00 95.31 83 ASP A O 1
ATOM 643 N N . PHE A 1 84 ? -1.752 -0.671 -15.647 1.00 95.00 84 PHE A N 1
ATOM 644 C CA . PHE A 1 84 ? -2.434 -0.273 -14.419 1.00 95.00 84 PHE A CA 1
ATOM 645 C C . PHE A 1 84 ? -3.007 1.146 -14.508 1.00 95.00 84 PHE A C 1
ATOM 647 O O . PHE A 1 84 ? -4.116 1.392 -14.042 1.00 95.00 84 PHE A O 1
ATOM 654 N N . ARG A 1 85 ? -2.299 2.083 -15.153 1.00 94.25 85 ARG A N 1
ATOM 655 C CA . ARG A 1 85 ? -2.823 3.436 -15.387 1.00 94.25 85 ARG A CA 1
ATOM 656 C C . ARG A 1 85 ? -4.049 3.433 -16.300 1.00 94.25 85 ARG A C 1
ATOM 658 O O . ARG A 1 85 ? -4.909 4.279 -16.121 1.00 94.25 85 ARG A O 1
ATOM 665 N N . CYS A 1 86 ? -4.096 2.542 -17.287 1.00 95.56 86 CYS A N 1
ATOM 666 C CA . CYS A 1 86 ? -5.239 2.409 -18.192 1.00 95.56 86 CYS A CA 1
ATOM 667 C C . CYS A 1 86 ? -6.428 1.682 -17.542 1.00 95.56 86 CYS A C 1
ATOM 669 O O . CYS A 1 86 ? -7.551 1.822 -18.013 1.00 95.56 86 CYS A O 1
ATOM 671 N N . TYR A 1 87 ? -6.171 0.887 -16.501 1.00 92.69 87 TYR A N 1
ATOM 672 C CA . TYR A 1 87 ? -7.191 0.189 -15.720 1.00 92.69 87 TYR A CA 1
ATOM 673 C C . TYR A 1 87 ? -7.927 1.102 -14.724 1.00 92.69 87 TYR A C 1
ATOM 675 O O . TYR A 1 87 ? -9.114 0.885 -14.483 1.00 92.69 87 TYR A O 1
ATOM 683 N N . LEU A 1 88 ? -7.221 2.071 -14.126 1.00 86.19 88 LEU A N 1
ATOM 684 C CA . LEU A 1 88 ? -7.793 3.076 -13.217 1.00 86.19 88 LEU A CA 1
ATOM 685 C C . LEU A 1 88 ? -8.800 3.991 -13.924 1.00 86.19 88 LEU A C 1
ATOM 687 O O . LEU A 1 88 ? -9.835 4.287 -13.285 1.00 86.19 88 LEU A O 1
#

Radius of gyration: 16.37 Å; chains: 1; bounding box: 38×21×38 Å

Foldseek 3Di:
DPDPPPCVVCPVVVVVVVLVVLVVCCVPVVPDRDDPPDDDDDDQDPDDQDDDDPCPVLLVVQQVVCVVVVHNYRPDHPVCSVVSVVVD

pLDDT: mean 85.19, std 9.76, range [49.41, 95.56]

Organism: NCBI:txid870435

Secondary structure (DSSP, 8-state):
------GGGHHHHHHHHHHHHHHHHHHHH-PPPPP--S-----S-SS----SSS-HHHHHHHHHHHHHTT-SS----TTTHHHHHHH-